Protein AF-A0A7Y9GB47-F1 (afdb_monomer_lite)

Foldseek 3Di:
DVVVLVVPVVSVVCCCPPPVVVVLVVQLVVVVVCCVVLLFPVPQDSVVLVCQLCVVVVVCVVVVVDDDDPVVSVVSNVVSSVVGHDPPPPDDD

Structure (mmCIF, N/CA/C/O backbone):
data_AF-A0A7Y9GB47-F1
#
_entry.id   AF-A0A7Y9GB47-F1
#
loop_
_atom_site.group_PDB
_atom_site.id
_atom_site.type_symbol
_atom_site.label_atom_id
_atom_site.label_alt_id
_atom_site.label_comp_id
_atom_site.label_asym_id
_atom_site.label_entity_id
_atom_site.label_seq_id
_atom_site.pdbx_PDB_ins_code
_atom_site.Cartn_x
_atom_site.Ca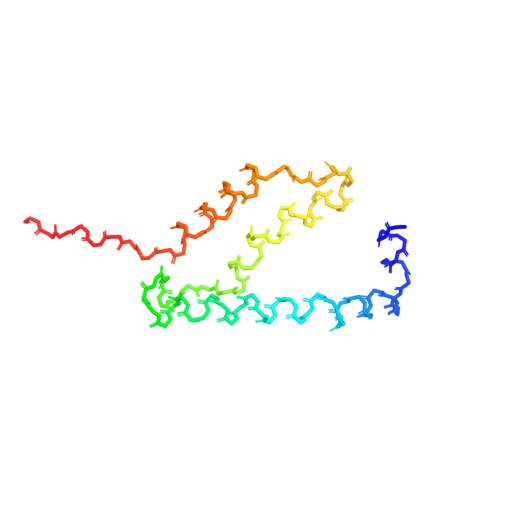rtn_y
_atom_site.Cartn_z
_atom_site.occupancy
_atom_site.B_iso_or_equiv
_atom_site.auth_seq_id
_atom_site.auth_comp_id
_atom_site.auth_asym_id
_atom_site.auth_atom_id
_atom_site.pdbx_PDB_model_num
ATOM 1 N N . MET A 1 1 ? 18.290 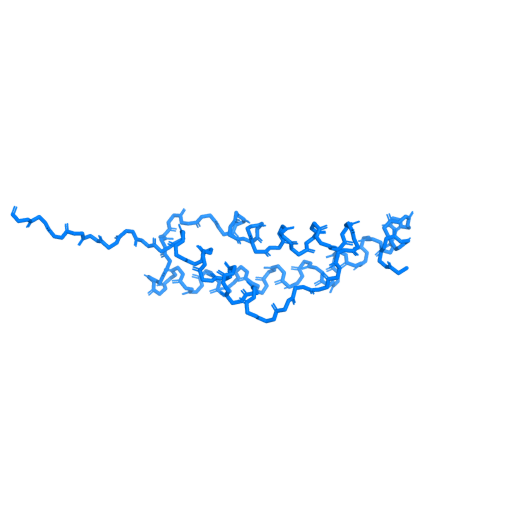-6.094 -17.221 1.00 57.41 1 MET A N 1
ATOM 2 C CA . MET A 1 1 ? 18.222 -5.957 -15.742 1.00 57.41 1 MET A CA 1
ATOM 3 C C . MET A 1 1 ? 16.891 -5.305 -15.339 1.00 57.41 1 MET A C 1
ATOM 5 O O . MET A 1 1 ? 16.728 -4.118 -15.561 1.00 57.41 1 MET A O 1
ATOM 9 N N . ILE A 1 2 ? 15.914 -6.078 -14.837 1.00 56.44 2 ILE A N 1
ATOM 10 C CA . ILE A 1 2 ? 14.493 -5.735 -14.532 1.00 56.44 2 ILE A CA 1
ATOM 11 C C . ILE A 1 2 ? 13.662 -5.113 -15.683 1.00 56.44 2 ILE A C 1
ATOM 13 O O . ILE A 1 2 ? 12.612 -5.662 -15.997 1.00 56.44 2 ILE A O 1
ATOM 17 N N . ALA A 1 3 ? 14.111 -4.056 -16.366 1.00 55.00 3 ALA A N 1
ATOM 18 C CA . ALA A 1 3 ? 13.402 -3.468 -17.514 1.00 55.00 3 ALA A CA 1
ATOM 19 C C . ALA A 1 3 ? 13.334 -4.425 -18.725 1.00 55.00 3 ALA A C 1
ATOM 21 O O . ALA A 1 3 ? 12.287 -4.579 -19.341 1.00 55.00 3 ALA A O 1
ATOM 22 N N . GLU A 1 4 ? 14.415 -5.156 -19.005 1.00 53.44 4 GLU A N 1
ATOM 23 C CA . GLU A 1 4 ? 14.427 -6.235 -20.014 1.00 53.44 4 GLU A CA 1
ATOM 24 C C . GLU A 1 4 ? 13.625 -7.467 -19.565 1.00 53.44 4 GLU A C 1
ATOM 26 O O . GLU A 1 4 ? 13.055 -8.168 -20.390 1.00 53.44 4 GLU A O 1
ATOM 31 N N . ALA A 1 5 ? 13.516 -7.710 -18.252 1.00 53.66 5 ALA A N 1
ATOM 32 C CA . ALA A 1 5 ? 12.714 -8.811 -17.715 1.00 53.66 5 ALA A CA 1
ATOM 33 C C . ALA A 1 5 ? 11.200 -8.554 -17.823 1.00 53.66 5 ALA A C 1
ATOM 35 O O . ALA A 1 5 ? 10.417 -9.494 -17.762 1.00 53.66 5 ALA A O 1
ATOM 36 N N . LEU A 1 6 ? 10.793 -7.290 -17.992 1.00 54.06 6 LEU A N 1
ATOM 37 C CA . LEU A 1 6 ? 9.413 -6.876 -18.267 1.00 54.06 6 LEU A CA 1
ATOM 38 C C . LEU A 1 6 ? 9.036 -6.991 -19.754 1.00 54.06 6 LEU A C 1
ATOM 40 O O . LEU A 1 6 ? 7.861 -6.851 -20.087 1.00 54.06 6 LEU A O 1
ATOM 44 N N . GLN A 1 7 ? 10.009 -7.234 -20.639 1.00 60.28 7 GLN A N 1
ATOM 45 C CA . GLN A 1 7 ? 9.775 -7.469 -22.070 1.00 60.28 7 GLN A CA 1
ATOM 46 C C . GLN A 1 7 ? 9.468 -8.944 -22.365 1.00 60.28 7 GLN A C 1
ATOM 48 O O . GLN A 1 7 ? 8.851 -9.238 -23.385 1.00 60.28 7 GLN A O 1
ATOM 53 N N . ASP A 1 8 ? 9.864 -9.851 -21.466 1.00 70.94 8 ASP A N 1
ATOM 54 C CA . ASP A 1 8 ? 9.470 -11.257 -21.476 1.00 70.94 8 ASP A CA 1
ATOM 55 C C . ASP A 1 8 ? 8.230 -11.440 -20.574 1.00 70.94 8 ASP A C 1
ATOM 57 O O . ASP A 1 8 ? 8.332 -11.334 -19.344 1.00 70.94 8 ASP A O 1
ATOM 61 N N . PRO A 1 9 ? 7.043 -11.697 -21.153 1.00 71.56 9 PRO A N 1
ATOM 62 C CA . PRO A 1 9 ? 5.803 -11.821 -20.393 1.00 71.56 9 PRO A CA 1
ATOM 63 C C . PRO A 1 9 ? 5.836 -12.940 -19.347 1.00 71.56 9 PRO A C 1
ATOM 65 O O . PRO A 1 9 ? 5.195 -12.810 -18.298 1.00 71.56 9 PRO A O 1
ATOM 68 N N . ASP A 1 10 ? 6.577 -14.020 -19.604 1.00 78.94 10 ASP A N 1
ATOM 69 C CA . ASP A 1 10 ? 6.671 -15.162 -18.698 1.00 78.94 10 ASP A CA 1
ATOM 70 C C . ASP A 1 10 ? 7.573 -14.841 -17.507 1.00 78.94 10 ASP A C 1
ATOM 72 O O . ASP A 1 10 ? 7.197 -15.103 -16.361 1.00 78.94 10 ASP A O 1
ATOM 76 N N . LEU A 1 11 ? 8.705 -14.172 -17.739 1.00 75.25 11 LEU A N 1
ATOM 77 C CA . LEU A 1 11 ? 9.578 -13.715 -16.657 1.00 75.25 11 LEU A CA 1
ATOM 78 C C . LEU A 1 11 ? 8.906 -12.628 -15.800 1.00 75.25 11 LEU A C 1
ATOM 80 O O . LEU A 1 11 ? 9.006 -12.649 -14.569 1.00 75.25 11 LEU A O 1
ATOM 84 N N . ALA A 1 12 ? 8.166 -11.710 -16.425 1.00 72.00 12 ALA A N 1
ATOM 85 C CA . ALA A 1 12 ? 7.381 -10.694 -15.728 1.00 72.00 12 ALA A CA 1
ATOM 86 C C . ALA A 1 12 ? 6.261 -11.308 -14.871 1.00 72.00 12 ALA A C 1
ATOM 88 O O . ALA A 1 12 ? 5.988 -10.837 -13.759 1.00 72.00 12 ALA A O 1
ATOM 89 N N . ARG A 1 13 ? 5.597 -12.359 -15.370 1.00 77.25 13 ARG A N 1
ATOM 90 C CA . ARG A 1 13 ? 4.607 -13.133 -14.609 1.00 77.25 13 ARG A CA 1
ATOM 91 C C . ARG A 1 13 ? 5.264 -13.815 -13.414 1.00 77.25 13 ARG A C 1
ATOM 93 O O . ARG A 1 13 ? 4.785 -13.644 -12.296 1.00 77.25 13 ARG A O 1
ATOM 100 N N . ASP A 1 14 ? 6.367 -14.520 -13.618 1.00 80.69 14 ASP A N 1
ATOM 101 C CA . ASP A 1 14 ? 7.034 -15.267 -12.551 1.00 80.69 14 ASP A CA 1
ATOM 102 C C . ASP A 1 14 ? 7.572 -14.342 -11.449 1.00 80.69 14 ASP A C 1
ATOM 104 O O . ASP A 1 14 ? 7.390 -14.623 -10.262 1.00 80.69 14 ASP A O 1
ATOM 108 N N . LEU A 1 15 ? 8.148 -13.191 -11.815 1.00 75.69 15 LEU A N 1
ATOM 109 C CA . LEU A 1 15 ? 8.550 -12.145 -10.869 1.00 75.69 15 LEU A CA 1
ATOM 110 C C . LEU A 1 15 ? 7.352 -11.645 -10.043 1.00 75.69 15 LEU A C 1
ATOM 112 O O . LEU A 1 15 ? 7.439 -11.499 -8.818 1.00 75.69 15 LEU A O 1
ATOM 116 N N . ARG A 1 16 ? 6.213 -11.407 -10.698 1.00 78.56 16 ARG A N 1
ATOM 117 C CA . ARG A 1 16 ? 4.987 -10.938 -10.045 1.00 78.56 16 ARG A CA 1
ATOM 118 C C . ARG A 1 16 ? 4.423 -11.967 -9.072 1.00 78.56 16 ARG A C 1
ATOM 120 O O .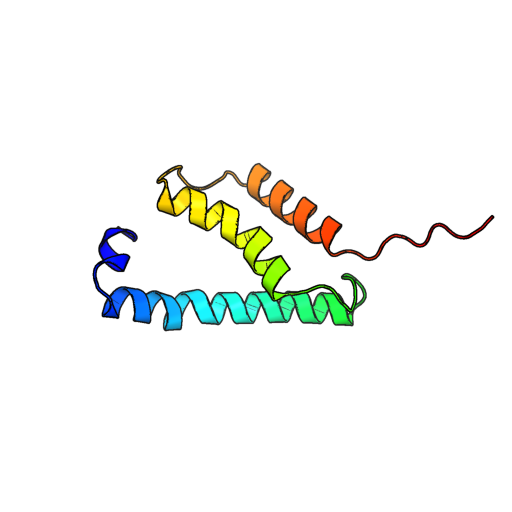 ARG A 1 16 ? 4.143 -11.619 -7.928 1.00 78.56 16 ARG A O 1
ATOM 127 N N . GLU A 1 17 ? 4.273 -13.210 -9.513 1.00 86.00 17 GLU A N 1
ATOM 128 C CA . GLU A 1 17 ? 3.626 -14.272 -8.741 1.00 86.00 17 GLU A CA 1
ATOM 129 C C . GLU A 1 17 ? 4.508 -14.790 -7.605 1.00 86.00 17 GLU A C 1
ATOM 131 O O . GLU A 1 17 ? 4.022 -15.014 -6.500 1.00 86.00 17 GLU A O 1
ATOM 136 N N . ARG A 1 18 ? 5.815 -14.952 -7.839 1.00 85.56 18 ARG A N 1
ATOM 137 C CA . ARG A 1 18 ? 6.703 -15.623 -6.877 1.00 85.56 18 ARG A CA 1
ATOM 138 C C . ARG A 1 18 ? 7.406 -14.671 -5.921 1.00 85.56 18 ARG A C 1
ATOM 140 O O . ARG A 1 18 ? 7.832 -15.104 -4.854 1.00 85.56 18 ARG A O 1
ATOM 147 N N . ILE A 1 19 ? 7.555 -13.396 -6.285 1.00 80.25 19 ILE A N 1
ATOM 148 C CA . ILE A 1 19 ? 8.331 -12.430 -5.492 1.00 80.25 19 ILE A CA 1
ATOM 149 C C . ILE A 1 19 ? 7.456 -11.267 -5.029 1.00 80.25 19 ILE A C 1
ATOM 151 O O . ILE A 1 19 ? 7.440 -10.959 -3.836 1.00 80.25 19 ILE A O 1
ATOM 155 N N . ILE A 1 20 ? 6.721 -10.621 -5.938 1.00 83.38 20 ILE A N 1
ATOM 156 C CA . ILE A 1 20 ? 5.968 -9.402 -5.602 1.00 83.38 20 ILE A CA 1
ATOM 157 C C . ILE A 1 20 ? 4.718 -9.738 -4.776 1.00 83.38 20 ILE A C 1
ATOM 159 O O . ILE A 1 20 ? 4.570 -9.221 -3.668 1.00 83.38 20 ILE A O 1
ATOM 163 N N . ARG A 1 21 ? 3.848 -10.636 -5.253 1.00 86.56 21 ARG A N 1
ATOM 164 C CA . ARG A 1 21 ? 2.592 -10.989 -4.564 1.00 86.56 21 ARG A CA 1
ATOM 165 C C . ARG A 1 21 ? 2.784 -11.491 -3.126 1.00 86.56 21 ARG A C 1
ATOM 167 O O . ARG A 1 21 ? 2.087 -10.980 -2.249 1.00 86.56 21 ARG A O 1
ATOM 174 N N . PRO A 1 22 ? 3.735 -12.395 -2.818 1.00 89.44 22 PRO A N 1
ATOM 175 C CA . PRO A 1 22 ? 3.949 -12.847 -1.441 1.00 89.44 22 PRO A CA 1
ATOM 176 C C . PRO A 1 22 ? 4.405 -11.720 -0.505 1.00 89.44 22 PRO A C 1
ATOM 178 O O . PRO A 1 22 ? 3.997 -11.662 0.658 1.00 89.44 22 PRO A O 1
ATOM 181 N N . ARG A 1 23 ? 5.219 -10.784 -1.011 1.00 87.00 23 ARG A N 1
ATOM 182 C CA . ARG A 1 23 ? 5.655 -9.606 -0.247 1.00 87.00 23 ARG A CA 1
ATOM 183 C C . ARG A 1 23 ? 4.496 -8.654 0.026 1.00 87.00 23 ARG A C 1
ATOM 185 O O . ARG A 1 23 ? 4.353 -8.206 1.160 1.00 87.00 23 ARG A O 1
ATOM 192 N N . ILE A 1 24 ? 3.652 -8.414 -0.978 1.00 88.62 24 ILE A N 1
ATOM 193 C CA . ILE A 1 24 ? 2.415 -7.634 -0.844 1.00 88.62 24 ILE A CA 1
ATOM 194 C C . ILE A 1 24 ? 1.507 -8.248 0.228 1.00 88.62 24 ILE A C 1
ATOM 196 O O . ILE A 1 24 ? 1.063 -7.541 1.129 1.00 88.62 24 ILE A O 1
ATOM 200 N N . ALA A 1 25 ? 1.280 -9.564 0.181 1.00 90.75 25 ALA A N 1
ATOM 201 C CA . ALA A 1 25 ? 0.447 -10.260 1.158 1.00 90.75 25 ALA A CA 1
ATOM 202 C C . ALA A 1 25 ? 1.004 -10.126 2.585 1.00 90.75 25 ALA A C 1
ATOM 204 O O . ALA A 1 25 ? 0.282 -9.729 3.496 1.00 90.75 25 ALA A O 1
ATOM 205 N N . THR A 1 26 ? 2.310 -10.355 2.757 1.00 91.56 26 THR A N 1
ATOM 206 C CA . THR A 1 26 ? 2.991 -10.207 4.055 1.00 91.56 26 THR A CA 1
ATOM 207 C C . THR A 1 26 ? 2.875 -8.780 4.593 1.00 91.56 26 THR A C 1
ATOM 209 O O . THR A 1 26 ? 2.685 -8.570 5.790 1.00 91.56 26 THR A O 1
ATOM 212 N N . PHE A 1 27 ? 3.008 -7.782 3.718 1.00 88.88 27 PHE A N 1
ATOM 213 C CA . PHE A 1 27 ? 2.886 -6.380 4.094 1.00 88.88 27 PHE A CA 1
ATOM 214 C C . PHE A 1 27 ? 1.459 -6.039 4.542 1.00 88.88 27 PHE A C 1
ATOM 216 O O . PHE A 1 27 ? 1.275 -5.494 5.631 1.00 88.88 27 PHE A O 1
ATOM 223 N N . LYS A 1 28 ? 0.450 -6.425 3.753 1.00 92.06 28 LYS A N 1
ATOM 224 C CA . LYS A 1 28 ? -0.960 -6.218 4.108 1.00 92.06 28 LYS A CA 1
ATOM 225 C C . LYS A 1 28 ? -1.327 -6.892 5.420 1.00 92.06 28 LYS A C 1
ATOM 227 O O . LYS A 1 28 ? -2.037 -6.300 6.222 1.00 92.06 28 LYS A O 1
ATOM 232 N N . GLU A 1 29 ? -0.820 -8.095 5.670 1.00 95.06 29 GLU A N 1
ATOM 233 C CA . GLU A 1 29 ? -1.086 -8.800 6.921 1.00 95.06 29 GLU A CA 1
ATOM 234 C C . GLU A 1 29 ? -0.521 -8.046 8.133 1.00 95.06 29 GLU A C 1
ATOM 236 O O . GLU A 1 29 ? -1.181 -7.939 9.164 1.00 95.06 29 GLU A O 1
ATOM 241 N N . ARG A 1 30 ? 0.670 -7.445 8.002 1.00 92.88 30 ARG A N 1
ATOM 242 C CA . ARG A 1 30 ? 1.234 -6.585 9.054 1.00 92.88 30 ARG A CA 1
ATOM 243 C C . ARG A 1 30 ? 0.382 -5.343 9.296 1.00 92.88 30 ARG A C 1
ATOM 245 O O . ARG A 1 30 ? 0.134 -5.019 10.453 1.00 92.88 30 ARG A O 1
ATOM 252 N N . LEU A 1 31 ? -0.077 -4.671 8.237 1.00 92.81 31 LEU A N 1
ATOM 253 C CA . LEU A 1 31 ? -0.959 -3.511 8.388 1.00 92.81 31 LEU A CA 1
ATOM 254 C C . LEU A 1 31 ? -2.315 -3.891 8.989 1.00 92.81 31 LEU A C 1
ATOM 256 O O . LEU A 1 31 ? -2.825 -3.155 9.824 1.00 92.81 31 LEU A O 1
ATOM 260 N N . ARG A 1 32 ? -2.867 -5.056 8.637 1.00 94.88 32 ARG A N 1
ATOM 261 C CA . ARG A 1 32 ? -4.115 -5.552 9.226 1.00 94.88 32 ARG A CA 1
ATOM 262 C C . ARG A 1 32 ? -3.980 -5.764 10.730 1.00 94.88 32 ARG A C 1
ATOM 264 O O . ARG A 1 32 ? -4.788 -5.238 11.477 1.00 94.88 32 ARG A O 1
ATOM 271 N N . ARG A 1 33 ? -2.897 -6.400 11.190 1.00 95.44 33 ARG A N 1
ATOM 272 C CA . ARG A 1 33 ? -2.629 -6.525 12.635 1.00 95.44 33 ARG A CA 1
ATOM 273 C C . ARG A 1 33 ? -2.497 -5.166 13.328 1.00 95.44 33 ARG A C 1
ATOM 275 O O . ARG A 1 33 ? -2.901 -5.030 14.476 1.00 95.44 33 ARG A O 1
ATOM 282 N N . ALA A 1 34 ? -1.935 -4.166 12.648 1.00 91.94 34 ALA A N 1
ATOM 283 C CA . ALA A 1 34 ? -1.854 -2.805 13.174 1.00 91.94 34 ALA A CA 1
ATOM 284 C C . ALA A 1 34 ? -3.238 -2.121 13.239 1.00 91.94 34 ALA A C 1
ATOM 286 O O . ALA A 1 34 ? -3.510 -1.421 14.212 1.00 91.94 34 ALA A O 1
ATOM 287 N N . GLN A 1 35 ? -4.128 -2.356 12.263 1.00 93.94 35 GLN A N 1
ATOM 288 C CA . GLN A 1 35 ? -5.540 -1.945 12.338 1.00 93.94 35 GLN A CA 1
ATOM 289 C C . GLN A 1 35 ? -6.254 -2.616 13.514 1.00 93.94 35 GLN A C 1
ATOM 291 O O . GLN A 1 35 ? -6.865 -1.924 14.322 1.00 93.94 35 GLN A O 1
ATOM 296 N N . ASP A 1 36 ? -6.113 -3.936 13.657 1.00 94.31 36 ASP A N 1
ATOM 297 C CA . ASP A 1 36 ? -6.741 -4.712 14.734 1.00 94.31 36 ASP A CA 1
ATOM 298 C C . ASP A 1 36 ? -6.265 -4.250 16.126 1.00 94.31 36 ASP A C 1
ATOM 300 O O . ASP A 1 36 ? -7.016 -4.286 17.098 1.00 94.31 36 ASP A O 1
ATOM 304 N N . ALA A 1 37 ? -5.020 -3.769 16.221 1.00 93.88 37 ALA A N 1
ATOM 305 C CA . ALA A 1 37 ? -4.438 -3.189 17.431 1.00 93.88 37 ALA A CA 1
ATOM 306 C C . ALA A 1 37 ? -4.790 -1.701 17.652 1.00 93.88 37 ALA A C 1
ATOM 308 O O . ALA A 1 37 ? -4.284 -1.093 18.597 1.00 93.88 37 ALA A O 1
ATOM 309 N N . GLY A 1 38 ? -5.600 -1.088 16.782 1.00 91.25 38 GLY A N 1
ATOM 310 C CA . GLY A 1 38 ? -5.989 0.325 16.861 1.00 91.25 38 GLY A CA 1
ATOM 311 C C . GLY A 1 38 ? -4.871 1.321 16.529 1.00 91.25 38 GLY A C 1
ATOM 312 O O . GLY A 1 38 ? -5.001 2.509 16.814 1.00 91.25 38 GLY A O 1
ATOM 313 N N . GLN A 1 39 ? -3.762 0.862 15.942 1.00 91.19 39 GLN A N 1
ATOM 314 C CA . GLN A 1 39 ? -2.634 1.716 15.544 1.00 91.19 39 GLN A CA 1
ATOM 315 C C . GLN A 1 39 ? -2.900 2.453 14.226 1.00 91.19 39 GLN A C 1
ATOM 317 O O . GLN A 1 39 ? -2.295 3.488 13.959 1.00 91.19 39 GLN A O 1
ATOM 322 N N . LEU A 1 40 ? -3.796 1.912 13.399 1.00 93.00 40 LEU A N 1
ATOM 323 C CA . LEU A 1 40 ? -4.261 2.501 12.148 1.00 93.00 40 LEU A CA 1
ATOM 324 C C . LEU A 1 40 ? -5.772 2.725 12.225 1.00 93.00 40 LEU A C 1
ATOM 326 O O . LEU A 1 40 ? -6.467 2.058 12.991 1.00 93.00 40 LEU A O 1
ATOM 330 N N . HIS A 1 41 ? -6.285 3.645 11.412 1.00 93.00 41 HIS A N 1
ATOM 331 C CA . HIS A 1 41 ? -7.718 3.867 11.283 1.00 93.00 41 HIS A CA 1
ATOM 332 C C . HIS A 1 41 ? -8.416 2.568 10.829 1.00 93.00 41 HIS A C 1
ATOM 334 O O . HIS A 1 41 ? -7.911 1.900 9.914 1.00 93.00 41 HIS A O 1
ATOM 340 N N . PRO A 1 42 ? -9.562 2.190 11.431 1.00 91.56 42 PRO A N 1
ATOM 341 C CA . PRO A 1 42 ? -10.258 0.943 11.097 1.00 91.56 42 PRO A CA 1
ATOM 342 C C . PRO A 1 42 ? -10.672 0.887 9.621 1.00 91.56 42 PRO A C 1
ATOM 344 O O . PRO A 1 42 ? -10.563 -0.160 8.992 1.00 91.56 42 PRO A O 1
ATOM 347 N N . ASP A 1 43 ? -11.031 2.037 9.048 1.00 90.94 43 ASP A N 1
ATOM 348 C CA . ASP A 1 43 ? -11.404 2.163 7.632 1.00 90.94 43 ASP A CA 1
ATOM 349 C C . ASP A 1 43 ? -10.225 2.524 6.710 1.00 90.94 43 ASP A C 1
ATOM 351 O O . ASP A 1 43 ? -10.432 2.913 5.562 1.00 90.94 43 ASP A O 1
ATOM 355 N N . ALA A 1 44 ? -8.977 2.458 7.195 1.00 91.94 44 ALA A N 1
ATOM 356 C CA . ALA A 1 44 ? -7.819 2.712 6.341 1.00 91.94 4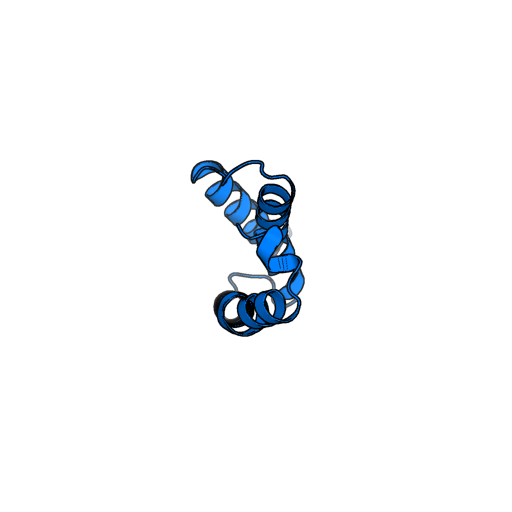4 ALA A CA 1
ATOM 357 C C . ALA A 1 44 ? -7.748 1.679 5.203 1.00 91.94 44 ALA A C 1
ATOM 359 O O . ALA A 1 44 ? -7.720 0.466 5.435 1.00 91.94 44 ALA A O 1
ATOM 360 N N . ASP A 1 45 ? -7.672 2.167 3.966 1.00 92.94 45 ASP A N 1
ATOM 361 C CA . ASP A 1 45 ? -7.509 1.320 2.791 1.00 92.94 45 ASP A CA 1
ATOM 362 C C . ASP A 1 45 ? -6.059 0.807 2.704 1.00 92.94 45 ASP A C 1
ATOM 364 O O . ASP A 1 45 ? -5.108 1.559 2.461 1.00 92.94 45 ASP A O 1
ATOM 368 N N . LEU A 1 46 ? -5.884 -0.499 2.928 1.00 91.81 46 LEU A N 1
ATOM 369 C CA . LEU A 1 46 ? -4.570 -1.141 2.932 1.00 91.81 46 LEU A CA 1
ATOM 370 C C . LEU A 1 46 ? -3.969 -1.322 1.531 1.00 91.81 46 LEU A C 1
ATOM 372 O O . LEU A 1 46 ? -2.755 -1.499 1.419 1.00 91.81 46 LEU A O 1
ATOM 376 N N . ASP A 1 47 ? -4.790 -1.317 0.480 1.00 91.50 47 ASP A N 1
ATOM 377 C CA . ASP A 1 47 ? -4.320 -1.317 -0.905 1.00 91.50 47 ASP A CA 1
ATOM 378 C C . ASP A 1 47 ? -3.699 0.040 -1.236 1.00 91.50 47 ASP A C 1
ATOM 380 O O . ASP A 1 47 ? -2.548 0.107 -1.670 1.00 91.50 47 ASP A O 1
ATOM 384 N N . VAL A 1 48 ? -4.390 1.126 -0.886 1.00 92.38 48 VAL A N 1
ATOM 385 C CA . VAL A 1 48 ? -3.860 2.487 -1.052 1.00 92.38 48 VAL A CA 1
ATOM 386 C C . VAL A 1 48 ? -2.597 2.699 -0.212 1.00 92.38 48 VAL A C 1
ATOM 388 O O . VAL A 1 48 ? -1.618 3.267 -0.695 1.00 92.38 48 VAL A O 1
ATOM 391 N N . ALA A 1 49 ? -2.564 2.203 1.029 1.00 92.19 49 ALA A N 1
ATOM 392 C CA . ALA A 1 49 ? -1.370 2.262 1.876 1.00 92.19 49 ALA A CA 1
ATOM 393 C C . ALA A 1 49 ? -0.143 1.606 1.219 1.00 92.19 49 ALA A C 1
ATOM 395 O O . ALA A 1 49 ? 0.983 2.096 1.343 1.00 92.19 49 ALA A O 1
ATOM 396 N N . LEU A 1 50 ? -0.360 0.493 0.517 1.00 91.00 50 LEU A N 1
ATOM 397 C CA . LEU A 1 50 ? 0.683 -0.217 -0.206 1.00 91.00 50 LEU A CA 1
ATOM 398 C C . LEU A 1 50 ? 1.156 0.586 -1.420 1.00 91.00 50 LEU A C 1
ATOM 400 O O . LEU A 1 50 ? 2.364 0.752 -1.597 1.00 91.00 50 LEU A O 1
ATOM 404 N N . ASP A 1 51 ? 0.233 1.139 -2.202 1.00 90.56 51 ASP A N 1
ATOM 405 C CA . ASP A 1 51 ? 0.560 1.974 -3.360 1.00 90.56 51 ASP A CA 1
ATOM 406 C C . ASP A 1 51 ? 1.353 3.224 -2.963 1.00 90.56 51 ASP A C 1
ATOM 408 O O . ASP A 1 51 ? 2.327 3.578 -3.629 1.00 90.56 51 ASP A O 1
ATOM 412 N N . LEU A 1 52 ? 1.023 3.849 -1.830 1.00 92.44 52 LEU A N 1
ATOM 413 C CA . LEU A 1 52 ? 1.759 5.003 -1.308 1.00 92.44 52 LEU A CA 1
ATOM 414 C C . LEU A 1 52 ? 3.212 4.671 -0.930 1.00 92.44 52 LEU A C 1
ATOM 416 O O . LEU A 1 52 ? 4.093 5.520 -1.067 1.00 92.44 52 LEU A O 1
ATOM 420 N N . LEU A 1 53 ? 3.489 3.446 -0.476 1.00 90.00 53 LEU A N 1
ATOM 421 C CA . LEU A 1 53 ? 4.844 3.009 -0.123 1.00 90.00 53 LEU A CA 1
ATOM 422 C C . LEU A 1 53 ? 5.638 2.512 -1.330 1.00 90.00 53 LEU A C 1
ATOM 424 O O . LEU A 1 53 ? 6.827 2.809 -1.455 1.00 90.00 53 LEU A O 1
ATOM 428 N N . TYR A 1 54 ? 5.002 1.739 -2.210 1.00 86.19 54 TYR A N 1
ATOM 429 C CA . TYR A 1 54 ? 5.675 1.117 -3.347 1.00 86.19 54 TYR A CA 1
ATOM 430 C C . TYR A 1 54 ? 5.745 2.025 -4.572 1.00 86.19 54 TYR A C 1
ATOM 432 O O . TYR A 1 54 ? 6.712 1.918 -5.324 1.00 86.19 54 TYR A O 1
ATOM 440 N N . GLY A 1 55 ? 4.789 2.936 -4.761 1.00 88.94 55 GLY A N 1
ATOM 441 C CA . GLY A 1 55 ? 4.729 3.859 -5.895 1.00 88.94 55 GLY A CA 1
ATOM 442 C C . GLY A 1 55 ? 6.030 4.641 -6.107 1.00 88.94 55 GLY A C 1
ATOM 443 O O . GLY A 1 55 ? 6.613 4.543 -7.191 1.00 88.94 55 GLY A O 1
ATOM 444 N N . PRO A 1 56 ? 6.570 5.328 -5.079 1.00 90.62 56 PRO A N 1
ATOM 445 C CA . PRO A 1 56 ? 7.843 6.038 -5.196 1.00 90.62 56 PRO A CA 1
ATOM 446 C C . PRO A 1 56 ? 9.022 5.120 -5.549 1.00 90.62 56 PRO A C 1
ATOM 448 O O . PRO A 1 56 ? 9.904 5.505 -6.317 1.00 90.62 56 PRO A O 1
ATOM 451 N N . LEU A 1 57 ? 9.045 3.887 -5.032 1.00 86.00 57 LEU A N 1
ATOM 452 C CA . LEU A 1 57 ? 10.098 2.915 -5.348 1.00 86.00 57 LEU A CA 1
ATOM 453 C C . LEU A 1 57 ? 10.001 2.441 -6.799 1.00 86.00 57 LEU A C 1
ATOM 455 O O . LEU A 1 57 ? 11.015 2.363 -7.494 1.00 86.00 57 LEU A O 1
ATOM 459 N N . TYR A 1 58 ? 8.782 2.168 -7.266 1.00 82.19 58 TYR A N 1
ATOM 460 C CA . TYR A 1 58 ? 8.514 1.735 -8.632 1.00 82.19 58 TYR A CA 1
ATOM 461 C C . TYR A 1 58 ? 8.862 2.826 -9.642 1.00 82.19 58 TYR A C 1
ATOM 463 O O . TYR A 1 58 ? 9.530 2.550 -10.635 1.00 82.19 58 TYR A O 1
ATOM 471 N N . GLN A 1 59 ? 8.484 4.076 -9.360 1.00 86.19 59 GLN A N 1
ATOM 472 C CA . GLN A 1 59 ? 8.837 5.233 -10.179 1.00 86.19 59 GLN A CA 1
ATOM 473 C C . GLN A 1 59 ? 10.356 5.367 -10.321 1.00 86.19 59 GLN A C 1
ATOM 475 O O . GLN A 1 59 ? 10.866 5.520 -11.429 1.00 86.19 59 GLN A O 1
ATOM 480 N N . ARG A 1 60 ? 11.095 5.286 -9.209 1.00 88.19 60 ARG A N 1
ATOM 481 C CA . ARG A 1 60 ? 12.560 5.389 -9.230 1.00 88.19 60 ARG A CA 1
ATOM 482 C C . ARG A 1 60 ? 13.210 4.250 -10.000 1.00 88.19 60 ARG A C 1
ATOM 484 O O . ARG A 1 60 ? 14.172 4.494 -10.721 1.00 88.19 60 ARG A O 1
ATOM 491 N N . LEU A 1 61 ? 12.688 3.034 -9.872 1.00 79.75 61 LEU A N 1
ATOM 492 C CA . LEU A 1 61 ? 13.158 1.886 -10.638 1.00 79.75 61 LEU A CA 1
ATOM 493 C C . LEU A 1 61 ? 12.893 2.065 -12.140 1.00 79.75 61 LEU A C 1
ATOM 495 O O . LEU A 1 61 ? 13.817 1.926 -12.935 1.00 79.75 61 LEU A O 1
ATOM 499 N N . ALA A 1 62 ? 11.664 2.421 -12.522 1.00 79.94 62 ALA A N 1
ATOM 500 C CA . ALA A 1 62 ? 11.263 2.609 -13.918 1.00 79.94 62 ALA A CA 1
ATOM 501 C C . ALA A 1 62 ? 12.059 3.727 -14.609 1.00 79.94 62 ALA A C 1
ATOM 503 O O . ALA A 1 62 ? 12.451 3.603 -15.768 1.00 79.94 62 ALA A O 1
ATOM 504 N N . LEU A 1 63 ? 12.340 4.805 -13.877 1.00 85.19 63 LEU A N 1
ATOM 505 C CA . LEU A 1 63 ? 13.101 5.953 -14.363 1.00 85.19 63 LEU A CA 1
ATOM 506 C C . LEU A 1 63 ? 14.612 5.842 -14.094 1.00 85.19 63 LEU A C 1
ATOM 508 O O . LEU A 1 63 ? 15.336 6.804 -14.327 1.00 85.19 63 LEU A O 1
ATOM 512 N N . HIS A 1 64 ? 15.099 4.693 -13.610 1.00 81.81 64 HIS A N 1
ATOM 513 C CA . HIS A 1 64 ? 16.519 4.432 -13.334 1.00 81.81 64 HIS A CA 1
ATOM 514 C C . HIS A 1 64 ? 17.190 5.471 -12.407 1.00 81.81 64 HIS A C 1
ATOM 516 O O . HIS A 1 64 ? 18.376 5.765 -12.527 1.00 81.81 64 HIS A O 1
ATOM 522 N N . LEU A 1 65 ? 16.446 6.001 -11.432 1.00 86.31 65 LEU A N 1
ATOM 523 C CA . LEU A 1 65 ? 16.893 7.053 -10.505 1.00 86.31 65 LEU A CA 1
ATOM 524 C C . LEU A 1 65 ? 17.713 6.524 -9.313 1.00 86.31 65 LEU A C 1
ATOM 526 O O . LEU A 1 65 ? 18.032 7.276 -8.391 1.00 86.31 65 LEU A O 1
ATOM 530 N N . GLY A 1 66 ? 18.020 5.225 -9.290 1.00 83.50 66 GLY A N 1
ATOM 531 C CA . GLY A 1 66 ? 18.705 4.560 -8.182 1.00 83.50 66 GLY A CA 1
ATOM 532 C C . GLY A 1 66 ? 17.835 4.384 -6.930 1.00 83.50 66 GLY A C 1
ATOM 533 O O . GLY A 1 66 ? 16.772 4.999 -6.770 1.00 83.50 66 GLY A O 1
ATOM 534 N N . MET A 1 67 ? 18.292 3.526 -6.017 1.00 81.06 67 MET A N 1
ATOM 535 C CA . MET A 1 67 ? 17.591 3.277 -4.756 1.00 81.06 67 MET A CA 1
ATOM 536 C C . MET A 1 67 ? 17.628 4.519 -3.858 1.00 81.06 67 MET A C 1
ATOM 538 O O . MET A 1 67 ? 18.661 5.186 -3.794 1.00 81.06 67 MET A O 1
ATOM 542 N N . PRO A 1 68 ? 16.519 4.851 -3.177 1.00 87.06 68 PRO A N 1
ATOM 543 C CA . PRO A 1 68 ? 16.531 5.919 -2.190 1.00 87.06 68 PRO A CA 1
ATOM 544 C C . PRO A 1 68 ? 17.424 5.551 -1.003 1.00 87.06 68 PRO A C 1
ATOM 546 O O . PRO A 1 68 ? 17.571 4.374 -0.660 1.00 87.06 68 PRO A O 1
ATOM 549 N N . ASP A 1 69 ? 17.987 6.568 -0.357 1.00 92.00 69 ASP A N 1
ATOM 550 C CA . ASP A 1 69 ? 18.722 6.376 0.885 1.00 92.00 69 ASP A CA 1
ATOM 551 C C . ASP A 1 69 ? 17.781 5.982 2.052 1.00 92.00 69 ASP A C 1
ATOM 553 O O . ASP A 1 69 ? 16.554 6.153 1.978 1.00 92.00 69 ASP A O 1
ATOM 557 N N . PRO A 1 70 ? 18.333 5.442 3.154 1.00 93.00 70 PRO A N 1
ATOM 558 C CA . PRO A 1 70 ? 17.531 5.038 4.305 1.00 93.00 70 PRO A CA 1
ATOM 559 C C . PRO A 1 70 ? 16.730 6.173 4.965 1.00 93.00 70 PRO A C 1
ATOM 561 O O . PRO A 1 70 ? 15.660 5.911 5.515 1.00 93.00 70 PRO A O 1
ATOM 564 N N . ALA A 1 71 ? 17.207 7.421 4.917 1.00 95.38 71 ALA A N 1
ATOM 565 C CA . ALA A 1 71 ? 16.531 8.558 5.546 1.00 95.38 71 ALA A CA 1
ATOM 566 C C . ALA A 1 71 ? 15.269 8.959 4.768 1.00 95.38 71 ALA A C 1
ATOM 568 O O . ALA A 1 71 ? 14.220 9.232 5.364 1.00 95.38 71 ALA A O 1
ATOM 569 N N . TYR A 1 72 ? 15.335 8.906 3.437 1.00 93.50 72 TYR A N 1
ATOM 570 C CA . TYR A 1 72 ? 14.174 9.052 2.569 1.00 93.50 72 TYR A CA 1
ATOM 571 C C . TYR A 1 72 ? 13.141 7.958 2.843 1.00 93.50 72 TYR A C 1
ATOM 573 O O . TYR A 1 72 ? 11.963 8.259 3.030 1.00 93.50 72 TYR A O 1
ATOM 581 N N . LEU A 1 73 ? 13.572 6.692 2.917 1.00 92.62 73 LEU A N 1
ATOM 582 C CA . LEU A 1 73 ? 12.670 5.570 3.201 1.00 92.62 73 LEU A CA 1
ATOM 583 C C . LEU A 1 73 ? 11.969 5.733 4.552 1.00 92.62 73 LEU A C 1
ATOM 585 O O . LEU A 1 73 ? 10.761 5.522 4.650 1.00 92.62 73 LEU A O 1
ATOM 589 N N . HIS A 1 74 ? 12.706 6.152 5.580 1.00 94.12 74 HIS A N 1
ATOM 590 C CA . HIS A 1 74 ? 12.140 6.411 6.899 1.00 94.12 74 HIS A CA 1
ATOM 591 C C . HIS A 1 74 ? 11.095 7.536 6.870 1.00 94.12 74 HIS A C 1
ATOM 593 O O . HIS A 1 74 ? 10.013 7.400 7.447 1.00 94.12 74 HIS A O 1
ATOM 599 N N . SER A 1 75 ? 11.388 8.622 6.152 1.00 95.94 75 SER A N 1
ATOM 600 C CA . SER A 1 75 ? 10.464 9.749 5.984 1.00 95.94 75 SER A CA 1
ATOM 601 C C . SER A 1 75 ? 9.197 9.337 5.234 1.00 95.94 75 SER A C 1
ATOM 603 O O . SER A 1 75 ? 8.092 9.650 5.674 1.00 95.94 75 SER A O 1
ATOM 605 N N . LEU A 1 76 ? 9.342 8.571 4.148 1.00 94.38 76 LEU A N 1
ATOM 606 C CA . LEU A 1 76 ? 8.221 8.039 3.375 1.00 94.38 76 LEU A CA 1
ATOM 607 C C . LEU A 1 76 ? 7.302 7.183 4.252 1.00 94.38 76 LEU A C 1
ATOM 609 O O . LEU A 1 76 ? 6.101 7.437 4.313 1.00 94.38 76 LEU A O 1
ATOM 613 N N . ILE A 1 77 ? 7.868 6.215 4.978 1.00 92.12 77 ILE A N 1
ATOM 614 C CA . ILE A 1 77 ? 7.102 5.342 5.877 1.00 92.12 77 ILE A CA 1
ATOM 615 C C . ILE A 1 77 ? 6.372 6.171 6.937 1.00 92.12 77 ILE A C 1
ATOM 617 O O . ILE A 1 77 ? 5.179 5.977 7.154 1.00 92.12 77 ILE A O 1
ATOM 621 N N . THR A 1 78 ? 7.061 7.129 7.557 1.00 94.19 78 THR A N 1
ATOM 622 C CA . THR A 1 78 ? 6.481 8.001 8.588 1.00 94.19 78 THR A CA 1
ATOM 623 C C . THR A 1 78 ? 5.300 8.806 8.050 1.00 94.19 78 THR A C 1
ATOM 625 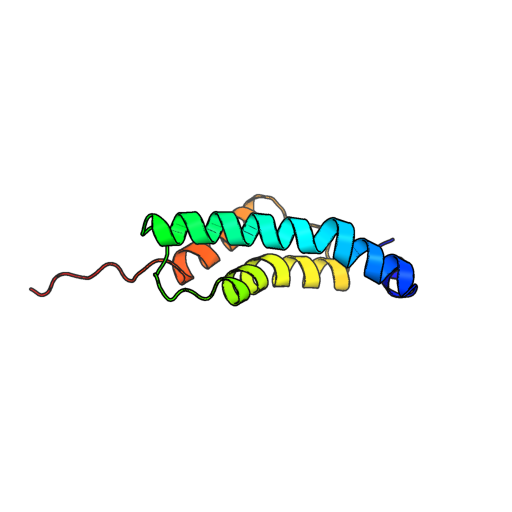O O . THR A 1 78 ? 4.259 8.899 8.701 1.00 94.19 78 THR A O 1
ATOM 628 N N . HIS A 1 79 ? 5.430 9.376 6.852 1.00 94.69 79 HIS A N 1
ATOM 629 C CA . HIS A 1 79 ? 4.356 10.143 6.229 1.00 94.69 79 HIS A CA 1
ATOM 630 C C . HIS A 1 79 ? 3.148 9.281 5.876 1.00 94.69 79 HIS A C 1
ATOM 632 O O . HIS A 1 79 ? 2.025 9.698 6.160 1.00 94.69 79 HIS A O 1
ATOM 638 N N . VAL A 1 80 ? 3.369 8.086 5.323 1.00 93.38 80 VAL A N 1
ATOM 639 C CA . VAL A 1 80 ? 2.278 7.157 5.012 1.00 93.38 80 VAL A CA 1
ATOM 640 C C . VAL A 1 80 ? 1.568 6.714 6.287 1.00 93.38 80 VAL A C 1
ATOM 642 O O . VAL A 1 80 ? 0.354 6.847 6.371 1.00 93.38 80 VAL A O 1
ATOM 645 N N . LEU A 1 81 ? 2.293 6.271 7.318 1.00 91.31 81 LEU A N 1
ATOM 646 C CA . LEU A 1 81 ? 1.670 5.835 8.572 1.00 91.31 81 LEU A CA 1
ATOM 647 C C . LEU A 1 81 ? 0.857 6.954 9.226 1.00 91.31 81 LEU A C 1
ATOM 649 O O . LEU A 1 81 ? -0.271 6.720 9.652 1.00 91.31 81 LEU A O 1
ATOM 653 N N . ARG A 1 82 ? 1.375 8.187 9.235 1.00 91.56 82 ARG A N 1
ATOM 654 C CA . ARG A 1 82 ? 0.645 9.346 9.762 1.00 91.56 82 ARG A CA 1
ATOM 655 C C . ARG A 1 82 ? -0.655 9.613 9.001 1.00 91.56 82 ARG A C 1
ATOM 657 O O . ARG A 1 82 ? -1.634 9.994 9.625 1.00 91.56 82 ARG A O 1
ATOM 664 N N . ALA A 1 83 ? -0.675 9.405 7.685 1.00 91.06 83 ALA A N 1
ATOM 665 C CA . ALA A 1 83 ? -1.887 9.560 6.880 1.00 91.06 83 ALA A CA 1
ATOM 666 C C . ALA A 1 83 ? -2.949 8.484 7.176 1.00 91.06 83 ALA A C 1
ATOM 668 O O . ALA A 1 83 ? -4.127 8.704 6.918 1.00 91.06 83 ALA A O 1
ATOM 669 N N . LEU A 1 84 ? -2.535 7.336 7.718 1.00 90.50 84 LEU A N 1
ATOM 670 C CA . LEU A 1 84 ? -3.400 6.197 8.037 1.00 90.50 84 LEU A CA 1
ATOM 671 C C . LEU A 1 84 ? -3.776 6.125 9.523 1.00 90.50 84 LEU A C 1
ATOM 673 O O . LEU A 1 84 ? -4.586 5.285 9.905 1.00 90.50 84 LEU A O 1
ATOM 677 N N . THR A 1 85 ? -3.164 6.950 10.373 1.00 88.19 85 THR A N 1
ATOM 678 C CA . THR A 1 85 ? -3.432 6.970 11.816 1.00 88.19 85 THR A CA 1
ATOM 679 C C . THR A 1 85 ? -4.744 7.723 12.071 1.00 88.19 85 THR A C 1
ATOM 681 O O . THR A 1 85 ? -4.998 8.719 11.386 1.00 88.19 85 THR A O 1
ATOM 684 N N . PRO A 1 86 ? -5.590 7.297 13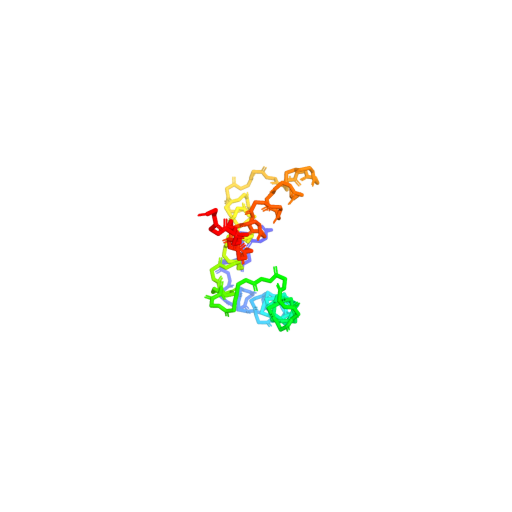.029 1.00 75.12 86 PRO A N 1
ATOM 685 C CA . PRO A 1 86 ? -6.806 8.032 13.353 1.00 75.12 86 PRO A CA 1
ATOM 686 C C . PRO A 1 86 ? -6.481 9.481 13.734 1.00 75.12 86 PRO A C 1
ATOM 688 O O . PRO A 1 86 ? -5.447 9.715 14.371 1.00 75.12 86 PRO A O 1
ATOM 691 N N . PRO A 1 87 ? -7.346 10.459 13.407 1.00 72.12 87 PRO A N 1
ATOM 692 C CA . PRO A 1 87 ? -7.206 11.781 13.991 1.00 72.12 87 PRO A CA 1
ATOM 693 C C . PRO A 1 87 ? -7.237 11.620 15.511 1.00 72.12 87 PRO A C 1
ATOM 695 O O . PRO A 1 87 ? -8.150 10.999 16.059 1.00 72.12 87 PRO A O 1
ATOM 698 N N . THR A 1 88 ? -6.229 12.150 16.205 1.00 68.19 88 THR A N 1
ATOM 699 C CA . THR A 1 88 ? -6.293 12.287 17.657 1.00 68.19 88 THR A CA 1
ATOM 700 C C . THR A 1 88 ? -7.547 13.092 17.946 1.00 68.19 88 THR A C 1
ATOM 702 O O . THR A 1 88 ? -7.636 14.251 17.546 1.00 68.19 88 THR A O 1
ATOM 705 N N . SER A 1 89 ? -8.542 12.461 18.571 1.00 60.09 89 SER A N 1
ATOM 706 C CA . SER A 1 89 ? -9.743 13.151 19.022 1.00 60.09 89 SER A CA 1
ATOM 707 C C . SER A 1 89 ? -9.300 14.265 19.964 1.00 60.09 89 SER A C 1
ATOM 709 O O . SER A 1 89 ? -9.014 14.015 21.134 1.00 60.09 89 SER A O 1
ATOM 711 N N . SER A 1 90 ? -9.211 15.491 19.454 1.00 54.88 90 SER A N 1
ATOM 712 C CA . SER A 1 90 ? -9.153 16.684 20.283 1.00 54.88 90 SER A CA 1
ATOM 713 C C . SER A 1 90 ? -10.435 16.676 21.104 1.00 54.88 90 SER A C 1
ATOM 715 O O . SER A 1 90 ? -11.522 16.848 20.555 1.00 54.88 90 SER A O 1
ATOM 717 N N . ALA A 1 91 ? -10.319 16.365 22.395 1.00 46.50 91 ALA A N 1
ATOM 718 C CA . ALA A 1 91 ? -11.448 16.373 23.311 1.00 46.50 91 ALA A CA 1
ATOM 719 C C . ALA A 1 91 ? -12.172 17.731 23.221 1.00 46.50 91 ALA A C 1
ATOM 721 O O . ALA A 1 91 ? -11.493 18.765 23.188 1.00 46.50 91 ALA A O 1
ATOM 722 N N . PRO A 1 92 ? -13.516 17.757 23.167 1.00 57.22 92 PRO A N 1
ATOM 723 C CA . PRO A 1 92 ? -14.245 19.014 23.230 1.00 57.22 92 PRO A CA 1
ATOM 724 C C . PRO A 1 92 ? -13.967 19.675 24.588 1.00 57.22 92 PRO A C 1
ATOM 726 O O . PRO A 1 92 ? -14.069 19.018 25.626 1.00 57.22 92 PRO A O 1
ATOM 729 N N . HIS A 1 93 ? -13.547 20.943 24.554 1.00 45.88 93 HIS A N 1
ATOM 730 C CA . HIS A 1 93 ? -13.652 21.848 25.702 1.00 45.88 93 HIS A CA 1
ATOM 731 C C . HIS A 1 93 ? -15.115 22.241 25.903 1.00 45.88 93 HIS A C 1
ATOM 733 O O . HIS A 1 93 ? -15.802 22.445 24.874 1.00 45.88 93 HIS A O 1
#

Radius of gyration: 16.64 Å; chains: 1; bounding box: 33×38×48 Å

pLDDT: mean 83.49, std 12.9, range [45.88, 95.94]

Sequence (93 aa):
MIAEALQDPDLARDLRERIIRPRIATFKERLRRAQDAGQLHPDADLDVALDLLYGPLYQRLALHLGMPDPAYLHSLITHVLRALTPPTSSAPH

Organism: NCBI:txid46158

Secondary structure (DSSP, 8-state):
--TGGGTSHHHHHHHIIIIIHHHHHHHHHHHHHHHHTTSS-TT--HHHHHHHHHHHHHHHHHTT--PPPHHHHHHHHHHHHHHHSPP------

InterPro domains:
  IPR011075 Tetracyclin repressor-like, C-terminal domain [PF16859] (1-80)
  IPR036271 Tetracyclin repressor-like, C-terminal domain superfamily [SSF48498] (1-86)